Protein AF-A0A5K0YX37-F1 (afdb_monomer)

Solvent-accessible surface area (backbone atoms only — not comparable to full-atom values): 3019 Å² total; per-residue (Å²): 78,70,45,57,77,46,81,48,66,66,46,82,46,63,69,48,89,88,63,88,78,68,69,43,72,81,44,46,76,48,78,43,78,56,46,78,46,78,51,80,85,68,86,86,121

Organism: NCBI:txid210225

pLDDT: mean 91.68, std 11.64, range [54.75, 98.69]

Secondary structure (DSSP, 8-state):
-BSSEEEEES-EEE--SS-SS--BSS-EEEEES-EEEPPP-----

Structure (mmCIF, N/CA/C/O backbone):
data_AF-A0A5K0YX37-F1
#
_entry.id   AF-A0A5K0YX37-F1
#
loop_
_atom_site.group_PDB
_atom_site.id
_atom_site.type_symbol
_atom_site.label_atom_id
_atom_site.label_alt_id
_atom_site.label_comp_id
_atom_site.label_asym_id
_atom_site.label_entity_id
_atom_site.label_seq_id
_atom_site.pdbx_PDB_ins_code
_atom_site.Cartn_x
_atom_site.Cartn_y
_atom_site.Cartn_z
_atom_site.occupancy
_atom_sit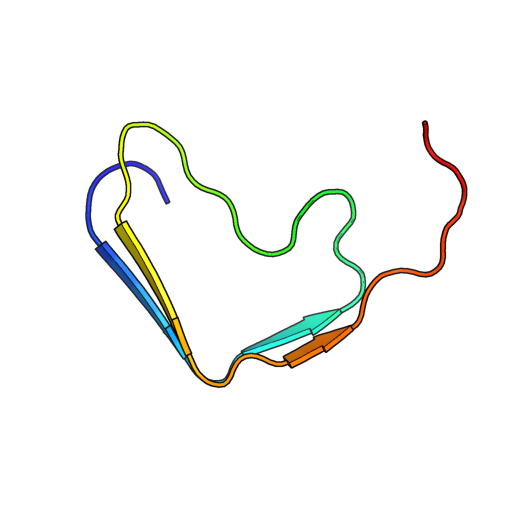e.B_iso_or_equiv
_atom_site.auth_seq_id
_atom_site.auth_comp_id
_atom_site.auth_asym_id
_atom_site.auth_atom_id
_atom_site.pdbx_PDB_model_num
ATOM 1 N N . VAL A 1 1 ? 6.201 0.230 -3.450 1.00 90.25 1 VAL A N 1
ATOM 2 C CA . VAL A 1 1 ? 6.725 -0.512 -4.627 1.00 90.25 1 VAL A CA 1
ATOM 3 C C . VAL A 1 1 ? 7.501 0.444 -5.510 1.00 90.25 1 VAL A C 1
ATOM 5 O O . VAL A 1 1 ? 7.037 1.563 -5.694 1.00 90.25 1 VAL A O 1
ATOM 8 N N . ARG A 1 2 ? 8.673 0.043 -6.008 1.00 93.56 2 ARG A N 1
ATOM 9 C CA . ARG A 1 2 ? 9.435 0.834 -6.977 1.00 93.56 2 ARG A CA 1
ATOM 10 C C . ARG A 1 2 ? 9.687 -0.006 -8.218 1.00 93.56 2 ARG A C 1
ATOM 12 O O . ARG A 1 2 ? 10.378 -1.013 -8.093 1.00 93.56 2 ARG A O 1
ATOM 19 N N . HIS A 1 3 ? 9.152 0.433 -9.360 1.00 95.00 3 HIS A N 1
ATOM 20 C CA . HIS A 1 3 ? 9.023 -0.356 -10.593 1.00 95.00 3 HIS A CA 1
ATOM 21 C C . HIS A 1 3 ? 8.221 -1.661 -10.409 1.00 95.00 3 HIS A C 1
ATOM 23 O O . HIS A 1 3 ? 8.138 -2.225 -9.318 1.00 95.00 3 HIS A O 1
ATOM 29 N N . GLY A 1 4 ? 7.637 -2.168 -11.494 1.00 95.12 4 GLY A N 1
ATOM 30 C CA . GLY A 1 4 ? 7.009 -3.493 -11.520 1.00 95.12 4 GLY A CA 1
ATOM 31 C C . GLY A 1 4 ? 5.606 -3.566 -10.908 1.00 95.12 4 GLY A C 1
ATOM 32 O O . GLY A 1 4 ? 4.920 -2.556 -10.748 1.00 95.12 4 GLY A O 1
ATOM 33 N N . TYR A 1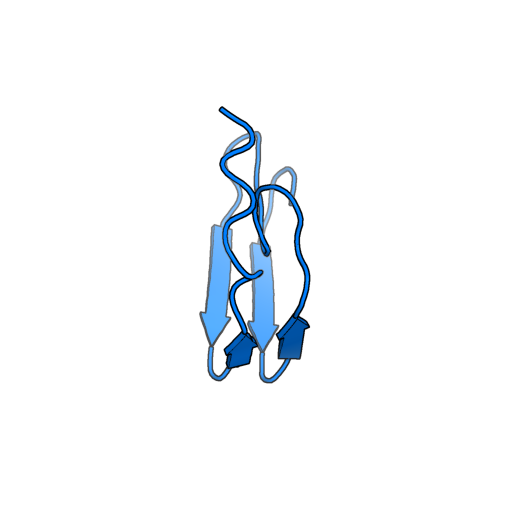 5 ? 5.166 -4.793 -10.612 1.00 97.56 5 TYR A N 1
ATOM 34 C CA . TYR A 1 5 ? 3.792 -5.109 -10.218 1.00 97.56 5 TYR A CA 1
ATOM 35 C C . TYR A 1 5 ? 3.716 -5.732 -8.822 1.00 97.56 5 TYR A C 1
ATOM 37 O O . TYR A 1 5 ? 4.476 -6.647 -8.507 1.00 97.56 5 TYR A O 1
ATOM 45 N N . ALA A 1 6 ? 2.757 -5.284 -8.012 1.00 97.69 6 ALA A N 1
ATOM 46 C CA . ALA A 1 6 ? 2.404 -5.927 -6.752 1.00 97.69 6 ALA A CA 1
ATOM 47 C C . ALA A 1 6 ? 0.896 -6.173 -6.672 1.00 97.69 6 ALA A C 1
ATOM 49 O O . ALA A 1 6 ? 0.102 -5.247 -6.845 1.00 97.69 6 ALA A O 1
ATOM 50 N N . HIS A 1 7 ? 0.514 -7.411 -6.355 1.00 98.25 7 HIS A N 1
ATOM 51 C CA . HIS A 1 7 ? -0.855 -7.757 -5.987 1.00 98.25 7 HIS A CA 1
ATOM 52 C C . HIS A 1 7 ? -0.943 -7.883 -4.464 1.00 98.25 7 HIS A C 1
ATOM 54 O O . HIS A 1 7 ? -0.374 -8.801 -3.879 1.00 98.25 7 HIS A O 1
ATOM 60 N N . VAL A 1 8 ? -1.617 -6.934 -3.827 1.00 97.88 8 VAL A N 1
ATOM 61 C CA . VAL A 1 8 ? -1.795 -6.856 -2.376 1.00 97.88 8 VAL A CA 1
ATOM 62 C C . VAL A 1 8 ? -3.218 -7.307 -2.067 1.00 97.88 8 VAL A C 1
ATOM 64 O O . VAL A 1 8 ? -4.164 -6.597 -2.410 1.00 97.88 8 VAL A O 1
ATOM 67 N N . VAL A 1 9 ? -3.374 -8.491 -1.464 1.00 98.50 9 VAL A N 1
ATOM 68 C CA . VAL A 1 9 ? -4.685 -9.143 -1.293 1.00 98.50 9 VAL A CA 1
ATOM 69 C C . VAL A 1 9 ? -4.941 -9.546 0.154 1.00 98.50 9 VAL A C 1
ATOM 71 O O . VAL A 1 9 ? -4.065 -10.148 0.771 1.00 98.50 9 VAL A O 1
ATOM 74 N N . ASN A 1 10 ? -6.145 -9.265 0.664 1.00 98.44 10 ASN A N 1
ATOM 75 C CA . ASN A 1 10 ? -6.639 -9.705 1.980 1.00 98.44 10 ASN A CA 1
ATOM 76 C C . ASN A 1 10 ? -5.745 -9.322 3.177 1.00 98.44 10 ASN A C 1
ATOM 78 O O . ASN A 1 10 ? -5.614 -10.082 4.137 1.00 98.44 10 ASN A O 1
ATOM 82 N N . ASN A 1 11 ? -5.135 -8.135 3.138 1.00 97.94 11 ASN A N 1
ATOM 83 C CA . ASN A 1 11 ? -4.324 -7.615 4.239 1.00 97.94 11 ASN A CA 1
ATOM 84 C C . ASN A 1 11 ? -5.142 -6.727 5.177 1.00 97.94 11 ASN A C 1
ATOM 86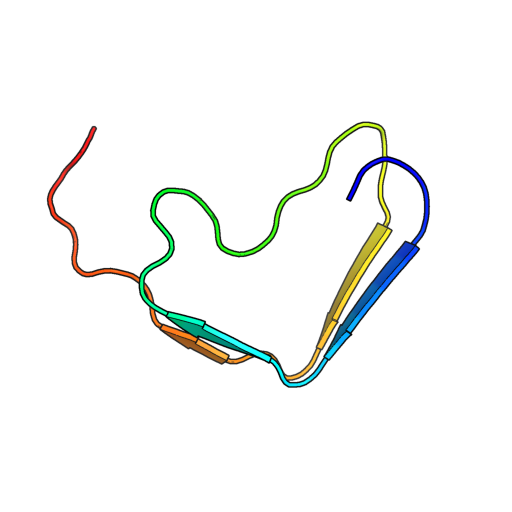 O O . ASN A 1 11 ? -6.026 -5.983 4.746 1.00 97.94 11 ASN A O 1
ATOM 90 N N . TYR A 1 12 ? -4.783 -6.772 6.458 1.00 98.06 12 TYR A N 1
ATOM 91 C CA . TYR A 1 12 ? -5.286 -5.871 7.486 1.00 98.06 12 TYR A CA 1
ATOM 92 C C . TYR A 1 12 ? -4.271 -4.762 7.758 1.00 98.06 12 TYR A C 1
ATOM 94 O O . TYR A 1 12 ? -3.163 -5.023 8.225 1.00 98.06 12 TYR A O 1
ATOM 102 N N . TYR A 1 13 ? -4.664 -3.523 7.491 1.00 97.12 13 TYR A N 1
ATOM 103 C CA . TYR A 1 13 ? -3.894 -2.335 7.819 1.00 97.12 13 TYR A CA 1
ATOM 104 C C . TYR A 1 13 ? -4.571 -1.607 8.981 1.00 97.12 13 TYR A C 1
ATOM 106 O O . TYR A 1 13 ? -5.786 -1.407 8.981 1.00 97.12 13 TYR A O 1
ATOM 114 N N . GLN A 1 14 ? -3.780 -1.155 9.949 1.00 95.62 14 GLN A N 1
ATOM 115 C CA . GLN A 1 14 ? -4.213 -0.280 11.036 1.00 95.62 14 GLN A CA 1
ATOM 116 C C . GLN A 1 14 ? -3.028 0.595 11.467 1.00 95.62 14 GLN A C 1
ATOM 118 O O . GLN A 1 14 ? -1.879 0.178 11.328 1.00 95.62 14 GLN A O 1
ATOM 123 N N . ASN A 1 15 ? -3.297 1.787 12.007 1.00 90.56 15 ASN A N 1
ATOM 124 C CA . ASN A 1 15 ? -2.290 2.675 12.611 1.00 90.56 15 ASN A CA 1
ATOM 125 C C . ASN A 1 15 ? -1.139 3.081 11.662 1.00 90.56 15 ASN A C 1
ATOM 127 O O . ASN A 1 15 ? -0.017 3.304 12.117 1.00 90.56 15 ASN A O 1
ATOM 131 N N . TRP A 1 16 ? -1.376 3.178 10.349 1.00 92.56 16 TRP A N 1
ATOM 132 C CA . TRP A 1 16 ? -0.387 3.791 9.454 1.00 92.56 16 TRP A CA 1
ATOM 133 C C . TRP A 1 16 ? -0.283 5.292 9.739 1.00 92.56 16 TRP A C 1
ATOM 135 O O . TRP A 1 16 ? -1.272 5.929 10.081 1.00 92.56 16 TRP A O 1
ATOM 145 N N . VAL A 1 17 ? 0.917 5.855 9.602 1.00 88.56 17 VAL A N 1
ATOM 146 C CA . VAL A 1 17 ? 1.183 7.255 9.981 1.00 88.56 17 VAL A CA 1
ATOM 147 C C . VAL A 1 17 ? 0.811 8.232 8.867 1.00 88.56 17 VAL A C 1
ATOM 149 O O . VAL A 1 17 ? 0.167 9.236 9.133 1.00 88.56 17 VAL A O 1
ATOM 152 N N . LEU A 1 18 ? 1.203 7.933 7.625 1.00 90.00 18 LEU A N 1
ATOM 153 C CA . LEU A 1 18 ? 0.969 8.810 6.471 1.00 90.00 18 LEU A CA 1
ATOM 154 C C . LEU A 1 18 ? 0.103 8.109 5.419 1.00 90.00 18 LEU A C 1
ATOM 156 O O . LEU A 1 18 ? -0.977 8.567 5.069 1.00 90.00 18 LEU A O 1
ATOM 160 N N . TYR A 1 19 ? 0.550 6.941 4.960 1.00 93.56 19 TYR A N 1
ATOM 161 C CA . TYR A 1 19 ? -0.158 6.112 3.988 1.00 93.56 19 TYR A CA 1
ATOM 162 C C . TYR A 1 19 ? 0.039 4.625 4.305 1.00 93.56 19 TYR A C 1
ATOM 164 O O . TYR A 1 19 ? 1.073 4.230 4.843 1.00 93.56 19 TYR A O 1
ATOM 172 N N . ALA A 1 20 ? -0.946 3.794 3.952 1.00 95.38 20 ALA A N 1
ATOM 173 C CA . ALA A 1 20 ? -0.893 2.340 4.141 1.00 95.38 20 ALA A CA 1
ATOM 174 C C . ALA A 1 20 ? -0.130 1.616 3.015 1.00 95.38 20 ALA A C 1
ATOM 176 O O . ALA A 1 20 ? 0.557 0.626 3.252 1.00 95.38 20 ALA A O 1
ATOM 177 N N . ILE A 1 21 ? -0.248 2.111 1.779 1.00 96.81 21 ILE A N 1
ATOM 178 C CA . ILE A 1 21 ? 0.382 1.549 0.578 1.00 96.81 21 ILE A CA 1
ATOM 179 C C . ILE A 1 21 ? 0.943 2.708 -0.246 1.00 96.81 21 ILE A C 1
ATOM 181 O O . ILE A 1 21 ? 0.251 3.697 -0.470 1.00 96.81 21 ILE A O 1
ATOM 185 N N . GLY A 1 22 ? 2.193 2.583 -0.695 1.00 96.25 22 GLY A N 1
ATOM 186 C CA . GLY A 1 22 ? 2.885 3.625 -1.453 1.00 96.25 22 GLY A CA 1
ATOM 187 C C . GLY A 1 22 ? 3.716 3.078 -2.609 1.00 96.25 22 GLY A C 1
ATOM 188 O O . GLY A 1 22 ? 4.125 1.907 -2.633 1.00 96.25 22 GLY A O 1
ATOM 189 N N . GLY A 1 23 ? 3.991 3.948 -3.576 1.00 96.62 23 GLY A N 1
ATOM 190 C CA . GLY A 1 23 ? 4.718 3.612 -4.790 1.00 96.62 23 GLY A CA 1
ATOM 191 C C . GLY A 1 23 ? 5.531 4.779 -5.345 1.00 96.62 23 GLY A C 1
ATOM 192 O O . GLY A 1 23 ? 5.172 5.934 -5.145 1.00 96.62 23 GLY A O 1
ATOM 193 N N . SER A 1 24 ? 6.631 4.473 -6.032 1.00 97.25 24 SER A N 1
ATOM 194 C CA . SER A 1 24 ? 7.453 5.445 -6.760 1.00 97.25 24 SER A CA 1
ATOM 195 C C . SER A 1 24 ? 8.025 4.823 -8.035 1.00 97.25 24 SER A C 1
ATOM 197 O O . SER A 1 24 ? 8.076 3.602 -8.148 1.00 97.25 24 SER A O 1
ATOM 199 N N . ALA A 1 25 ? 8.444 5.652 -8.997 1.00 97.31 25 ALA A N 1
ATOM 200 C CA . ALA A 1 25 ? 8.953 5.211 -10.302 1.00 97.31 25 ALA A CA 1
ATOM 201 C C . ALA A 1 25 ? 8.017 4.199 -11.002 1.00 97.31 25 ALA A C 1
ATOM 203 O O . ALA A 1 25 ? 8.349 3.027 -11.148 1.00 97.31 25 ALA A O 1
ATOM 204 N N . GLU A 1 26 ? 6.818 4.673 -11.355 1.00 96.69 26 GLU A N 1
ATOM 205 C CA . GLU A 1 26 ? 5.820 3.964 -12.178 1.00 96.69 26 GLU A CA 1
ATOM 206 C C . GLU A 1 26 ? 5.528 2.501 -11.773 1.00 96.69 26 GLU A C 1
ATOM 208 O O . GLU A 1 26 ? 5.658 1.577 -12.578 1.00 96.69 26 GLU A O 1
ATOM 213 N N . PRO A 1 27 ? 5.113 2.240 -10.522 1.00 97.75 27 PRO A N 1
ATOM 214 C CA . PRO A 1 27 ? 4.675 0.910 -10.135 1.00 97.75 27 P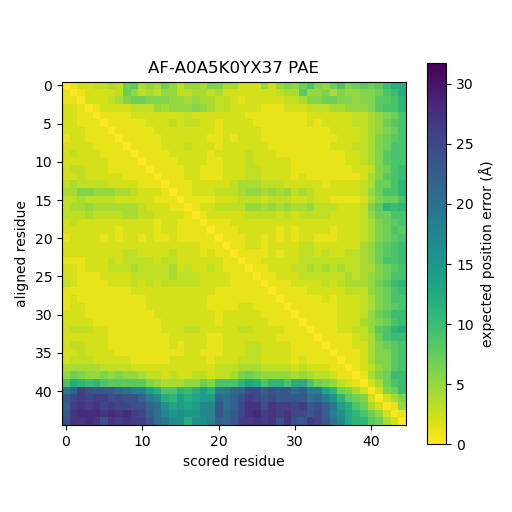RO A CA 1
ATOM 215 C C . PRO A 1 27 ? 3.219 0.668 -10.551 1.00 97.75 27 PRO A C 1
ATOM 217 O O . PRO A 1 27 ? 2.401 1.585 -10.596 1.00 97.75 27 PRO A O 1
ATOM 220 N N . THR A 1 28 ? 2.860 -0.600 -10.732 1.00 98.00 28 THR A N 1
ATOM 221 C CA . THR A 1 28 ? 1.465 -1.046 -10.799 1.00 98.00 28 THR A CA 1
ATOM 222 C C . THR A 1 28 ? 1.124 -1.784 -9.510 1.00 98.00 28 THR A C 1
ATOM 224 O O . THR A 1 28 ? 1.730 -2.804 -9.191 1.00 98.00 28 THR A O 1
ATOM 227 N N . ILE A 1 29 ? 0.158 -1.284 -8.742 1.00 98.12 29 ILE A N 1
ATOM 228 C CA . ILE A 1 29 ? -0.278 -1.930 -7.500 1.00 98.12 29 ILE A CA 1
ATOM 229 C C . ILE A 1 29 ? -1.759 -2.266 -7.625 1.00 98.12 29 ILE A C 1
ATOM 231 O O . ILE A 1 29 ? -2.591 -1.368 -7.726 1.00 98.12 29 ILE A O 1
ATOM 235 N N . ARG A 1 30 ? -2.090 -3.558 -7.594 1.00 98.31 30 ARG A N 1
ATOM 236 C CA . ARG A 1 30 ? -3.471 -4.035 -7.483 1.00 98.31 30 ARG A CA 1
ATOM 237 C C . ARG A 1 30 ? -3.757 -4.331 -6.018 1.00 98.31 30 ARG A C 1
ATOM 239 O O . ARG A 1 30 ? -3.089 -5.165 -5.418 1.00 98.31 30 ARG A O 1
ATOM 246 N N . SER A 1 31 ? -4.733 -3.635 -5.454 1.00 98.06 31 SER A N 1
ATOM 247 C CA . SER A 1 31 ? -5.174 -3.790 -4.068 1.00 98.06 31 SER A CA 1
ATOM 248 C C . SER A 1 31 ? -6.578 -4.388 -4.074 1.00 98.06 31 SER A C 1
ATOM 250 O O . SER A 1 31 ? -7.492 -3.761 -4.603 1.00 98.06 31 SER A O 1
ATOM 252 N N . GLU A 1 32 ? -6.751 -5.592 -3.527 1.00 98.69 32 GLU A N 1
ATOM 253 C CA . GLU A 1 32 ? -8.025 -6.323 -3.561 1.00 98.69 32 GLU A CA 1
ATOM 254 C C . GLU A 1 32 ? -8.349 -6.942 -2.193 1.00 98.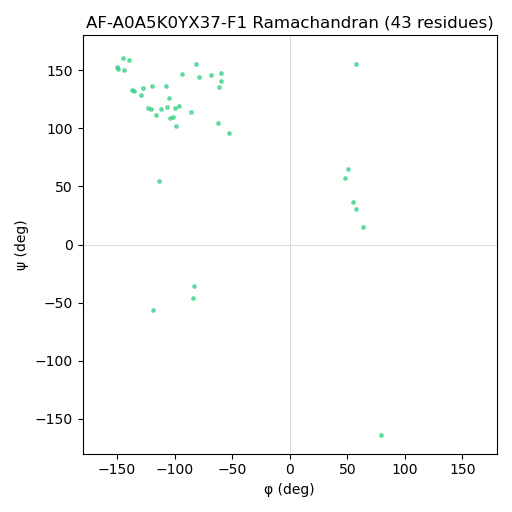69 32 GLU A C 1
ATOM 256 O O . GLU A 1 32 ? -7.496 -7.555 -1.560 1.00 98.69 32 GLU A O 1
ATOM 261 N N . GLY A 1 33 ? -9.573 -6.759 -1.694 1.00 98.38 33 GLY A N 1
ATOM 262 C CA . GLY A 1 33 ? -10.012 -7.373 -0.431 1.00 98.38 33 GLY A CA 1
ATOM 263 C C . GLY A 1 33 ? -9.260 -6.919 0.832 1.00 98.38 33 GLY A C 1
ATOM 264 O O . GLY A 1 33 ? -9.359 -7.569 1.867 1.00 98.38 33 GLY A O 1
ATOM 265 N N . ASN A 1 34 ? -8.496 -5.824 0.778 1.00 98.44 34 ASN A N 1
ATOM 266 C CA . ASN A 1 34 ? -7.775 -5.304 1.944 1.00 98.44 34 ASN A CA 1
ATOM 267 C C . ASN A 1 34 ? -8.711 -4.525 2.887 1.00 98.44 34 ASN A C 1
ATOM 269 O O . ASN A 1 34 ? -9.592 -3.795 2.430 1.00 98.44 34 ASN A O 1
ATOM 273 N N . LEU A 1 35 ? -8.475 -4.631 4.198 1.00 98.06 35 LEU A N 1
ATOM 274 C CA . LEU A 1 35 ? -9.164 -3.865 5.238 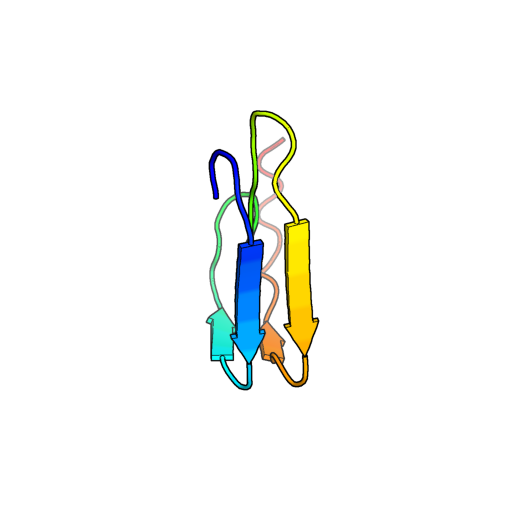1.00 98.06 35 LEU A CA 1
ATOM 275 C C . LEU A 1 35 ? -8.249 -2.759 5.773 1.00 98.06 35 LEU A C 1
ATOM 277 O O . LEU A 1 35 ? -7.139 -3.026 6.228 1.00 98.06 35 LEU A O 1
ATOM 281 N N . PHE A 1 36 ? -8.739 -1.521 5.748 1.00 96.81 36 PHE A N 1
ATOM 282 C CA . PHE A 1 36 ? -8.012 -0.326 6.162 1.00 96.81 36 PHE A CA 1
ATOM 283 C C .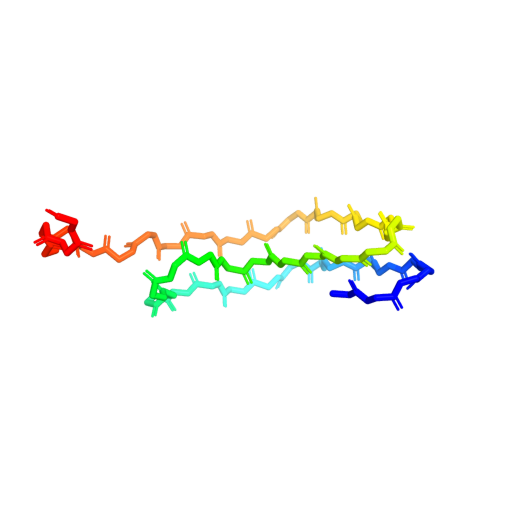 PHE A 1 36 ? -8.698 0.319 7.376 1.00 96.81 36 PHE A C 1
ATOM 285 O O . PHE A 1 36 ? -9.770 0.904 7.243 1.00 96.81 36 PHE A O 1
ATOM 292 N N . ILE A 1 37 ? -8.054 0.275 8.546 1.00 96.12 37 ILE A N 1
ATOM 293 C CA . ILE A 1 37 ? -8.459 1.02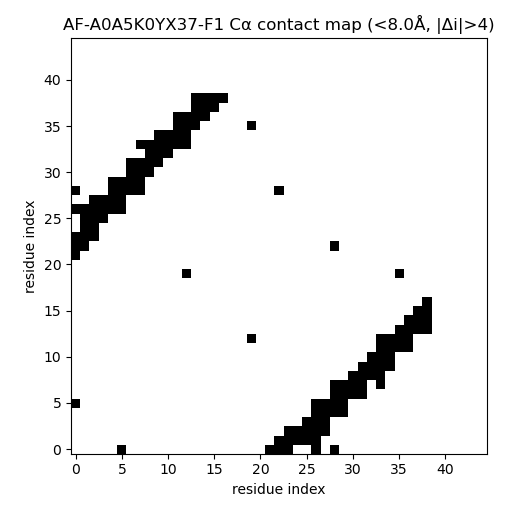7 9.743 1.00 96.12 37 ILE A CA 1
ATOM 294 C C . ILE A 1 37 ? -7.622 2.303 9.882 1.00 96.12 37 ILE A C 1
ATOM 296 O O . ILE A 1 37 ? -6.466 2.264 10.314 1.00 96.12 37 ILE A O 1
ATOM 300 N N . ALA A 1 38 ? -8.216 3.439 9.509 1.00 91.62 38 ALA A N 1
ATOM 301 C CA . ALA A 1 38 ? -7.547 4.733 9.571 1.00 91.62 38 ALA A CA 1
ATOM 302 C C . ALA A 1 38 ? -7.111 5.080 11.007 1.00 91.62 38 ALA A C 1
ATOM 304 O O . ALA A 1 38 ? -7.858 4.803 11.955 1.00 91.62 38 ALA A O 1
ATOM 305 N N . PRO A 1 39 ? -5.920 5.682 11.194 1.00 88.50 39 PRO A N 1
ATOM 306 C CA . PRO A 1 39 ? -5.532 6.214 12.495 1.00 88.50 39 PRO A CA 1
ATOM 307 C C . PRO A 1 39 ? -6.537 7.288 12.940 1.00 88.50 39 PRO A C 1
ATOM 309 O O . PRO A 1 39 ? -7.093 8.019 12.118 1.00 88.50 39 PRO A O 1
ATOM 312 N N . ARG A 1 40 ? -6.765 7.408 14.253 1.00 83.94 40 ARG A N 1
ATOM 313 C CA . ARG A 1 40 ? -7.467 8.579 14.799 1.00 83.94 40 ARG A CA 1
ATOM 314 C C . ARG A 1 40 ? -6.640 9.825 14.481 1.00 83.94 40 ARG A C 1
ATOM 316 O O . ARG A 1 40 ? -5.425 9.797 14.651 1.00 83.94 40 ARG A O 1
ATOM 323 N N . SER A 1 41 ? -7.293 10.891 14.020 1.00 69.50 41 SER A N 1
ATOM 324 C CA . SER A 1 41 ? -6.631 12.172 13.788 1.00 69.50 41 SER A CA 1
ATOM 325 C C . SER A 1 41 ? -6.077 12.710 15.108 1.00 69.50 41 SER A C 1
ATOM 327 O O . SER A 1 41 ? -6.820 13.257 15.922 1.00 69.50 41 SER A O 1
ATOM 329 N N . ASP A 1 42 ? -4.771 12.617 15.291 1.00 63.06 42 ASP A N 1
ATOM 330 C CA . ASP A 1 42 ? -4.059 13.741 15.869 1.00 63.06 42 ASP A CA 1
ATOM 331 C C . ASP A 1 42 ? -3.767 14.599 14.646 1.00 63.06 42 ASP A C 1
ATOM 333 O O . ASP A 1 42 ? -3.090 14.112 13.741 1.00 63.06 42 ASP 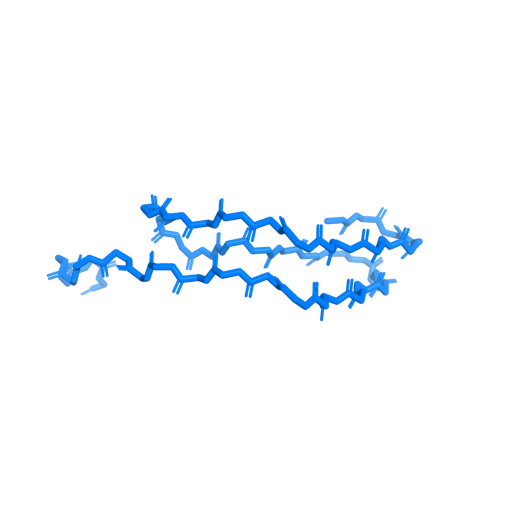A O 1
ATOM 337 N N . ASN A 1 43 ? -4.341 15.799 14.539 1.00 56.03 43 ASN A N 1
ATOM 338 C CA . ASN A 1 43 ? -3.954 16.744 13.491 1.00 56.03 43 ASN A CA 1
ATOM 339 C C . ASN A 1 43 ? -2.427 16.909 13.556 1.00 56.03 43 ASN A C 1
ATOM 341 O O . ASN A 1 43 ? -1.907 17.622 14.411 1.00 56.03 43 ASN A O 1
ATOM 345 N N . LYS A 1 44 ? -1.711 16.162 12.720 1.00 59.12 44 LYS A N 1
ATOM 346 C CA . LYS A 1 44 ? -0.275 16.275 12.491 1.00 59.12 44 LYS A CA 1
ATOM 347 C C . LYS A 1 44 ? -0.082 16.757 11.066 1.00 59.12 44 LYS A C 1
ATOM 349 O O . LYS A 1 44 ? 0.601 16.115 10.278 1.00 59.12 44 LYS A O 1
ATOM 354 N N . GLU A 1 45 ? -0.734 17.874 10.784 1.00 54.75 45 GLU A N 1
ATOM 355 C CA . GLU A 1 45 ? -0.324 18.868 9.801 1.00 54.75 45 GLU A CA 1
ATOM 356 C C . GLU A 1 45 ? -0.516 20.247 10.431 1.00 54.75 45 GLU A C 1
ATOM 358 O O . GLU A 1 45 ? -1.565 20.451 11.090 1.00 54.75 45 GLU A O 1
#

InterPro domains:
  IPR011050 Pectin lyase fold/virulence factor [SSF51126] (1-40)
  IPR012334 Pectin lyase fold [G3DSA:2.160.20.10] (1-45)
  IPR045032 Pectin lyase family [PTHR31683] (1-44)

Foldseek 3Di:
DEDEEDEAAQEEEDDDDPDDDDYDHDYHYHYYNYHYHYDDDPPPD

Radius of gyration: 12.32 Å; Cα contacts (8 Å, |Δi|>4): 68; chains: 1; bounding box: 19×29×28 Å

Sequence (45 aa):
VRHGYAHVVNNYYQNWVLYAIGGSAEPTIRSEGNLFIAPRSDNKE

Mean predicted aligned error: 4.57 Å